Protein AF-A0A957CCH9-F1 (afdb_monomer_lite)

Radius of gyration: 20.56 Å; chains: 1; bounding box: 72×35×49 Å

Secondary structure (DSSP, 8-state):
-----------S-------TT------TT--TT-EE-PPPP-TT----HHHHHHHHHHHHS--S-S--------STTSSHHHHHHHHHHHTGGG-SEE-PPP-SSHHHHHHHHHHHHHHHT-S-TT--HHHHHHHHHHHHHTT---

Sequence (146 aa):
MSDEINVGNISHSQNIAIGRNAQVIVYPDYRPDAVYNLPPPNPHFVGRVDQLEMIAANFASAANPLVVTQAIAGLGGVGKTQLALAYAHTQRDQYDMLWLLRANDVPTLDNEFRLLGEALGLPVRGQDAETTRTLVLSELSSGKKR

Foldseek 3Di:
DDDDPPPDDDPDDPDDDDDDDDDPPDDVLDDPQAAEDADDQDPPDDDPPVVLVVVVCQVVVPPDDLDGDDDDDDDPPPCSVNSVSVSCVVCVSVDSYDYDQDPPDDVSNLVSLLVQCVSVVHPCPPPDSVVSNVRNVVVSSVPDDD

Structure (mmCIF, N/CA/C/O backbone):
data_AF-A0A957CCH9-F1
#
_entry.id   AF-A0A957CCH9-F1
#
loop_
_atom_site.group_PDB
_atom_site.id
_atom_site.type_symbol
_atom_site.label_atom_id
_atom_site.label_alt_id
_atom_site.label_comp_id
_atom_site.label_asym_id
_atom_site.label_entity_id
_atom_site.label_seq_id
_atom_site.pdbx_PDB_ins_code
_atom_site.Cartn_x
_atom_site.Cartn_y
_atom_site.Cartn_z
_atom_site.occupancy
_atom_site.B_iso_or_equiv
_atom_site.auth_seq_id
_atom_site.auth_comp_id
_atom_site.auth_asym_id
_atom_site.auth_atom_id
_atom_site.pdbx_PDB_model_num
ATOM 1 N N . MET A 1 1 ? -51.147 6.797 -30.448 1.00 38.06 1 MET A N 1
ATOM 2 C CA . MET A 1 1 ? -51.559 5.680 -29.581 1.00 38.06 1 MET A CA 1
ATOM 3 C C . MET A 1 1 ? -50.512 5.585 -28.504 1.00 38.06 1 MET A C 1
ATOM 5 O O . MET A 1 1 ? -49.353 5.350 -28.819 1.00 38.06 1 MET A O 1
ATOM 9 N N . SER A 1 2 ? -50.907 5.980 -27.303 1.00 42.19 2 SER A N 1
ATOM 10 C CA . SER A 1 2 ? -50.106 5.906 -26.091 1.00 42.19 2 SER A CA 1
ATOM 11 C C . SER A 1 2 ? -49.749 4.452 -25.815 1.00 42.19 2 SER A C 1
ATOM 13 O O . SER A 1 2 ? -50.617 3.610 -26.000 1.00 42.19 2 SER A O 1
ATOM 15 N N . ASP A 1 3 ? -48.528 4.193 -25.359 1.00 28.84 3 ASP A N 1
ATOM 16 C CA . ASP A 1 3 ? -48.298 3.184 -24.332 1.00 28.84 3 ASP A CA 1
ATOM 17 C C . ASP A 1 3 ? -47.086 3.595 -23.492 1.00 28.84 3 ASP A C 1
ATOM 19 O O . ASP A 1 3 ? -46.056 4.067 -23.974 1.00 28.84 3 ASP A O 1
ATOM 23 N N . GLU A 1 4 ? -47.325 3.524 -22.198 1.00 34.09 4 GLU A N 1
ATOM 24 C CA . GLU A 1 4 ? -46.592 4.090 -21.081 1.00 34.09 4 GLU A CA 1
ATOM 25 C C . GLU A 1 4 ? -45.406 3.170 -20.743 1.00 34.09 4 GLU A C 1
ATOM 27 O O . GLU A 1 4 ? -45.597 1.988 -20.455 1.00 34.09 4 GLU A O 1
ATOM 32 N N . ILE A 1 5 ? -44.163 3.670 -20.788 1.00 36.97 5 ILE A N 1
ATOM 33 C CA . ILE A 1 5 ? -43.018 2.898 -20.283 1.00 36.97 5 ILE A CA 1
ATOM 34 C C . ILE A 1 5 ? -43.034 2.990 -18.760 1.00 36.97 5 ILE A C 1
ATOM 36 O O . ILE A 1 5 ? -42.663 4.003 -18.169 1.00 36.97 5 ILE A O 1
ATOM 40 N N . ASN A 1 6 ? -43.471 1.899 -18.138 1.00 30.22 6 ASN A N 1
ATOM 41 C CA . ASN A 1 6 ? -43.403 1.677 -16.705 1.00 30.22 6 ASN A CA 1
ATOM 42 C C . ASN A 1 6 ? -41.931 1.633 -16.260 1.00 30.22 6 ASN A C 1
ATOM 44 O O . ASN A 1 6 ? -41.190 0.708 -16.606 1.00 30.22 6 ASN A O 1
ATOM 48 N N . VAL A 1 7 ? -41.501 2.642 -15.501 1.00 35.56 7 VAL A N 1
ATOM 49 C CA . VAL A 1 7 ? -40.169 2.694 -14.891 1.00 35.56 7 VAL A CA 1
ATOM 50 C C . VAL A 1 7 ? -40.186 1.806 -13.647 1.00 35.56 7 VAL A C 1
ATOM 52 O O . VAL A 1 7 ? -40.317 2.264 -12.514 1.00 35.56 7 VAL A O 1
ATOM 55 N N . GLY A 1 8 ? -40.099 0.497 -13.879 1.00 26.48 8 GLY A N 1
ATOM 56 C CA . GLY A 1 8 ? -39.859 -0.487 -12.836 1.00 26.48 8 GLY A CA 1
ATOM 57 C C . GLY A 1 8 ? -38.468 -0.281 -12.247 1.00 26.48 8 GLY A C 1
ATOM 58 O O . GLY A 1 8 ? -37.472 -0.278 -12.960 1.00 26.48 8 GLY A O 1
ATOM 59 N N . ASN A 1 9 ? -38.427 -0.080 -10.938 1.00 34.56 9 ASN A N 1
ATOM 60 C CA . ASN A 1 9 ? -37.252 0.112 -10.100 1.00 34.56 9 ASN A CA 1
ATOM 61 C C . ASN A 1 9 ? -36.163 -0.956 -10.371 1.00 34.56 9 ASN A C 1
ATOM 63 O O . ASN A 1 9 ? -36.327 -2.111 -9.978 1.00 34.56 9 ASN A O 1
ATOM 67 N N . ILE A 1 10 ? -35.050 -0.593 -11.022 1.00 35.41 10 ILE A N 1
ATOM 68 C CA . ILE A 1 10 ? -33.909 -1.502 -11.238 1.00 35.41 10 ILE A CA 1
ATOM 69 C C . ILE A 1 10 ? -32.800 -1.151 -10.241 1.00 35.41 10 ILE A C 1
ATOM 71 O O . ILE A 1 10 ? -31.893 -0.375 -10.527 1.00 35.41 10 ILE A O 1
ATOM 75 N N . SER A 1 11 ? -32.878 -1.747 -9.050 1.00 38.25 11 SER A N 1
ATOM 76 C CA . SER A 1 11 ? -31.717 -1.939 -8.174 1.00 38.25 11 SER A CA 1
ATOM 77 C C . SER A 1 11 ? -30.964 -3.191 -8.611 1.00 38.25 11 SER A C 1
ATOM 79 O O . SER A 1 11 ? -31.257 -4.280 -8.130 1.00 38.25 11 SER A O 1
ATOM 81 N N . HIS A 1 12 ? -30.015 -3.042 -9.531 1.00 32.16 12 HIS A N 1
ATOM 82 C CA . HIS A 1 12 ? -28.777 -3.828 -9.601 1.00 32.16 12 HIS A CA 1
ATOM 83 C C . HIS A 1 12 ? -27.963 -3.319 -10.790 1.00 32.16 12 HIS A C 1
ATOM 85 O O . HIS A 1 12 ? -28.371 -3.446 -11.943 1.00 32.16 12 HIS A O 1
ATOM 91 N N . SER A 1 13 ? -26.824 -2.708 -10.491 1.00 33.72 13 SER A N 1
ATOM 92 C CA . SER A 1 13 ? -25.905 -2.101 -11.447 1.00 33.72 13 SER A CA 1
ATOM 93 C C . SER A 1 13 ? -25.319 -3.152 -12.399 1.00 33.72 13 SER A C 1
ATOM 95 O O . SER A 1 13 ? -24.303 -3.771 -12.105 1.00 33.72 13 SER A O 1
ATOM 97 N N . GLN A 1 14 ? -25.943 -3.351 -13.558 1.00 35.91 14 GLN A N 1
ATOM 98 C CA . GLN A 1 14 ? -25.317 -3.982 -14.721 1.00 35.91 14 GLN A CA 1
ATOM 99 C C . GLN A 1 14 ? -24.819 -2.848 -15.626 1.00 35.91 14 GLN A C 1
ATOM 101 O O . GLN A 1 14 ? -25.589 -2.258 -16.383 1.00 35.91 14 GLN A O 1
ATOM 106 N N . ASN A 1 15 ? -23.537 -2.491 -15.509 1.00 34.00 15 ASN A N 1
ATOM 107 C CA . ASN A 1 15 ? -22.916 -1.477 -16.362 1.00 34.00 15 ASN A CA 1
ATOM 108 C C . ASN A 1 15 ? -22.664 -2.063 -17.759 1.00 34.00 15 ASN A C 1
ATOM 110 O O . ASN A 1 15 ? -21.596 -2.600 -18.044 1.00 34.00 15 ASN A O 1
ATOM 114 N N . ILE A 1 16 ? -23.663 -1.951 -18.633 1.00 30.27 16 ILE A N 1
ATOM 115 C CA . ILE A 1 16 ? -23.543 -2.220 -20.067 1.00 30.27 16 ILE A CA 1
ATOM 116 C C . ILE A 1 16 ? -23.224 -0.891 -20.763 1.00 30.27 16 ILE A C 1
ATOM 118 O O . ILE A 1 16 ? -24.071 -0.004 -20.831 1.00 30.27 16 ILE A O 1
ATOM 122 N N . ALA A 1 17 ? -22.021 -0.751 -21.321 1.00 28.59 17 ALA A N 1
ATOM 123 C CA . ALA A 1 17 ? -21.707 0.322 -22.263 1.00 28.59 17 ALA A CA 1
ATOM 124 C C . ALA A 1 17 ? -21.775 -0.234 -23.695 1.00 28.59 17 ALA A C 1
ATOM 126 O O . ALA A 1 17 ? -20.912 -1.003 -24.113 1.00 28.59 17 ALA A O 1
ATOM 127 N N . ILE A 1 18 ? -22.815 0.138 -24.452 1.00 29.78 18 ILE A N 1
ATOM 128 C CA . ILE A 1 18 ? -22.977 -0.255 -25.861 1.00 29.78 18 ILE A CA 1
ATOM 129 C C . ILE A 1 18 ? -22.321 0.799 -26.759 1.00 29.78 18 ILE A C 1
ATOM 131 O O . ILE A 1 18 ? -22.911 1.834 -27.064 1.00 29.78 18 ILE A O 1
ATOM 135 N N . GLY A 1 19 ? -21.102 0.514 -27.213 1.00 28.89 19 GLY A N 1
ATOM 136 C CA . GLY A 1 19 ? -20.485 1.159 -28.373 1.00 28.89 19 GLY A CA 1
ATOM 137 C C . GLY A 1 19 ? -20.576 0.235 -29.587 1.00 28.89 19 GLY A C 1
ATOM 138 O O . GLY A 1 19 ? -20.286 -0.957 -29.481 1.00 28.89 19 GLY A O 1
ATOM 139 N N . ARG A 1 20 ? -20.989 0.762 -30.747 1.00 34.16 20 ARG A N 1
ATOM 140 C CA . ARG A 1 20 ? -21.040 0.013 -32.016 1.00 34.16 20 ARG A CA 1
ATOM 141 C C . ARG A 1 20 ? -19.619 -0.495 -32.334 1.00 34.16 20 ARG A C 1
ATOM 143 O O . ARG A 1 20 ? -18.781 0.312 -32.711 1.00 34.16 20 ARG A O 1
ATOM 150 N N . ASN A 1 21 ? -19.365 -1.797 -32.163 1.00 34.88 21 ASN A N 1
ATOM 151 C CA . ASN A 1 21 ? -18.087 -2.521 -32.358 1.00 34.88 21 ASN A CA 1
ATOM 152 C C . ASN A 1 21 ? -17.140 -2.688 -31.144 1.00 34.88 21 ASN A C 1
ATOM 154 O O . ASN A 1 21 ? -15.941 -2.878 -31.344 1.00 34.88 21 ASN A O 1
ATOM 158 N N . ALA A 1 22 ? -17.631 -2.702 -29.902 1.00 30.14 22 ALA A N 1
ATOM 159 C CA . ALA A 1 22 ? -16.843 -3.220 -28.775 1.00 30.14 22 ALA A CA 1
ATOM 160 C C . ALA A 1 22 ? -17.085 -4.733 -28.599 1.00 30.14 22 ALA A C 1
ATOM 162 O O . ALA A 1 22 ? -18.201 -5.158 -28.308 1.00 30.14 22 ALA A O 1
ATOM 163 N N . GLN A 1 23 ? -16.046 -5.551 -28.788 1.00 27.92 23 GLN A N 1
ATOM 164 C CA . GLN A 1 23 ? -16.060 -6.952 -28.359 1.00 27.92 23 GLN A CA 1
ATOM 165 C C . GLN A 1 23 ? -16.147 -6.980 -26.829 1.00 27.92 23 GLN A C 1
ATOM 167 O O . GLN A 1 23 ? -15.317 -6.375 -26.150 1.00 27.92 23 GLN A O 1
ATOM 172 N N . VAL A 1 24 ? -17.156 -7.662 -26.290 1.00 33.53 24 VAL A N 1
ATOM 173 C CA . VAL A 1 24 ? -17.289 -7.888 -24.848 1.00 33.53 24 VAL A CA 1
ATOM 174 C C . VAL A 1 24 ? -16.262 -8.947 -24.457 1.00 33.53 24 VAL A C 1
ATOM 176 O O . VAL A 1 24 ? -16.517 -10.143 -24.574 1.00 33.53 24 VAL A O 1
ATOM 179 N N . ILE A 1 25 ? -15.079 -8.515 -24.024 1.00 33.66 25 ILE A N 1
ATOM 180 C CA . ILE A 1 25 ? -14.132 -9.403 -23.348 1.00 33.66 25 ILE A CA 1
ATOM 181 C C . ILE A 1 25 ? -14.490 -9.363 -21.865 1.00 33.66 25 ILE A C 1
ATOM 183 O O . ILE A 1 25 ? -14.148 -8.423 -21.150 1.00 33.66 25 ILE A O 1
ATOM 187 N N . VAL A 1 26 ? -15.240 -10.371 -21.421 1.00 38.84 26 VAL A N 1
ATOM 188 C CA . VAL A 1 26 ? -15.468 -10.618 -19.996 1.00 38.84 26 VAL A CA 1
ATOM 189 C C . VAL A 1 26 ? -14.189 -11.239 -19.443 1.00 38.84 26 VAL A C 1
ATOM 191 O O . VAL A 1 26 ? -13.886 -12.393 -19.742 1.00 38.84 26 VAL A O 1
ATOM 194 N N . TYR A 1 27 ? -13.423 -10.474 -18.668 1.00 36.84 27 TYR A N 1
ATOM 195 C CA . TYR A 1 27 ? -12.330 -11.029 -17.874 1.00 36.84 27 TYR A CA 1
ATOM 196 C C . TYR A 1 27 ? -12.948 -11.722 -16.651 1.00 36.84 27 TYR A C 1
ATOM 198 O O . TYR A 1 27 ? -13.643 -11.050 -15.885 1.00 36.84 27 TYR A O 1
ATOM 206 N N . PRO A 1 28 ? -12.748 -13.039 -16.465 1.00 42.94 28 PRO A N 1
ATOM 207 C CA . PRO A 1 28 ? -13.424 -13.817 -15.423 1.00 42.94 28 PRO A CA 1
ATOM 208 C C . PRO A 1 28 ? -13.087 -13.390 -13.982 1.00 42.94 28 PRO A C 1
ATOM 210 O O . PRO A 1 28 ? -13.791 -13.806 -13.068 1.00 42.94 28 PRO A O 1
ATOM 213 N N . ASP A 1 29 ? -12.103 -12.504 -13.791 1.00 49.47 29 ASP A N 1
ATOM 214 C CA . ASP A 1 29 ? -11.620 -12.069 -12.474 1.00 49.47 29 ASP A CA 1
ATOM 215 C C . ASP A 1 29 ? -11.761 -10.554 -12.213 1.00 49.47 29 ASP A C 1
ATOM 217 O O . ASP A 1 29 ? -11.216 -10.035 -11.240 1.00 49.47 29 ASP A O 1
ATOM 221 N N . TYR A 1 30 ? -12.502 -9.812 -13.048 1.00 42.84 30 TYR A N 1
ATOM 222 C CA . TYR A 1 30 ? -12.748 -8.386 -12.798 1.00 42.84 30 TYR A CA 1
ATOM 223 C C . TYR A 1 30 ? -13.573 -8.199 -11.513 1.00 42.84 30 TYR A C 1
ATOM 225 O O . TYR A 1 30 ? -14.779 -8.449 -11.503 1.00 42.84 30 TYR A O 1
ATOM 233 N N . ARG A 1 31 ? -12.927 -7.740 -10.430 1.00 53.84 31 ARG A N 1
ATOM 234 C CA . ARG A 1 31 ? -13.589 -7.361 -9.170 1.00 53.84 31 ARG A CA 1
ATOM 235 C C . ARG A 1 31 ? -13.944 -5.868 -9.189 1.00 53.84 31 ARG A C 1
ATOM 237 O O . ARG A 1 31 ? -13.062 -5.041 -8.950 1.00 53.84 31 ARG A O 1
ATOM 244 N N . PRO A 1 32 ? -15.210 -5.491 -9.460 1.00 48.44 32 PRO A N 1
ATOM 245 C CA . PRO A 1 32 ? -15.623 -4.086 -9.531 1.00 48.44 32 PRO A CA 1
ATOM 246 C C . PRO A 1 32 ? -15.477 -3.344 -8.193 1.00 48.44 32 PRO A C 1
ATOM 248 O O . PRO A 1 32 ? -15.406 -2.117 -8.193 1.00 48.44 32 PRO A O 1
ATOM 251 N N . ASP A 1 33 ? -15.371 -4.079 -7.082 1.00 54.78 33 ASP A N 1
ATOM 252 C CA . ASP A 1 33 ? -15.247 -3.536 -5.726 1.00 54.78 33 ASP A CA 1
ATOM 253 C C . ASP A 1 33 ? -13.792 -3.383 -5.251 1.00 54.78 33 ASP A C 1
ATOM 255 O O . ASP A 1 33 ? -13.561 -2.918 -4.135 1.00 54.78 33 ASP A O 1
ATOM 259 N N . ALA A 1 34 ? -12.800 -3.766 -6.067 1.00 63.88 34 ALA A N 1
ATOM 260 C CA . ALA A 1 34 ? -11.396 -3.641 -5.687 1.00 63.88 34 ALA A CA 1
ATOM 261 C C . ALA A 1 34 ? -11.037 -2.161 -5.480 1.00 63.88 34 ALA A C 1
ATOM 263 O O . ALA A 1 34 ? -11.088 -1.353 -6.414 1.00 63.88 34 ALA A O 1
ATOM 264 N N . VAL A 1 35 ? -10.656 -1.801 -4.252 1.00 71.88 35 VAL A N 1
ATOM 265 C CA . VAL A 1 35 ? -10.313 -0.422 -3.878 1.00 71.88 35 VAL A CA 1
ATOM 266 C C . VAL A 1 35 ? -8.815 -0.202 -4.065 1.00 71.88 35 VAL A C 1
ATOM 268 O O . VAL A 1 35 ? -7.992 -0.903 -3.474 1.00 71.88 35 VAL A O 1
ATOM 271 N N . TYR A 1 36 ? -8.442 0.791 -4.872 1.00 82.44 36 TYR A N 1
ATOM 272 C CA . TYR A 1 36 ? -7.042 1.155 -5.072 1.00 82.44 36 TYR A CA 1
ATOM 273 C C . TYR A 1 36 ? -6.847 2.646 -5.341 1.00 82.44 36 TYR A C 1
ATOM 275 O O . TYR A 1 36 ? -7.693 3.303 -5.942 1.00 82.44 36 TYR A O 1
ATOM 283 N N . ASN A 1 37 ? -5.697 3.177 -4.917 1.00 87.62 37 ASN A N 1
ATOM 284 C CA . ASN A 1 37 ? -5.271 4.565 -5.152 1.00 87.62 37 ASN A CA 1
ATOM 285 C C . ASN A 1 37 ? -3.955 4.642 -5.956 1.00 87.62 37 ASN A C 1
ATOM 287 O O . ASN A 1 37 ? -3.201 5.613 -5.848 1.00 87.62 37 ASN A O 1
ATOM 291 N N . LEU A 1 38 ? -3.651 3.602 -6.740 1.00 86.00 38 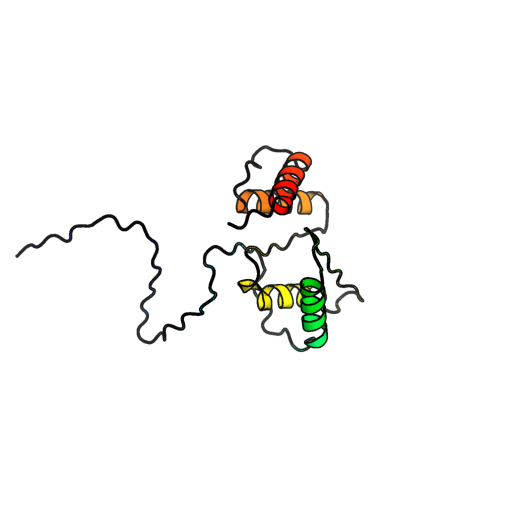LEU A N 1
ATOM 292 C CA . LEU A 1 38 ? -2.417 3.539 -7.519 1.00 86.00 38 LEU A CA 1
ATOM 293 C C . LEU A 1 38 ? -2.383 4.657 -8.578 1.00 86.00 38 LEU A C 1
ATOM 295 O O . LEU A 1 38 ? -3.378 4.860 -9.281 1.00 86.00 38 LEU A O 1
ATOM 299 N N . PRO A 1 39 ? -1.245 5.353 -8.759 1.00 85.75 39 PRO A N 1
ATOM 300 C CA . PRO A 1 39 ? -1.069 6.235 -9.906 1.00 85.75 39 PRO A CA 1
ATOM 301 C C . PRO A 1 39 ? -1.163 5.430 -11.215 1.00 85.75 39 PRO A C 1
ATOM 303 O O . PRO A 1 39 ? -0.920 4.215 -11.201 1.00 85.75 39 PRO A O 1
ATOM 306 N N . PRO A 1 40 ? -1.464 6.083 -12.354 1.00 85.69 40 PRO A N 1
ATOM 307 C CA . PRO A 1 40 ? -1.513 5.415 -13.649 1.00 85.69 40 PRO A CA 1
ATOM 308 C C . PRO A 1 40 ? -0.252 4.582 -13.915 1.00 85.69 40 PRO A C 1
ATOM 310 O O . PRO A 1 40 ? 0.850 5.010 -13.545 1.00 85.69 40 PRO A O 1
ATOM 313 N N . PRO A 1 41 ? -0.389 3.401 -14.542 1.00 85.75 41 PRO A N 1
ATOM 314 C CA . PRO A 1 41 ? 0.761 2.574 -14.864 1.00 85.75 41 PRO A CA 1
ATOM 315 C C . PRO A 1 41 ? 1.703 3.335 -15.797 1.00 85.75 41 PRO A C 1
ATOM 317 O O . PRO A 1 41 ? 1.270 4.068 -16.686 1.00 85.75 41 PRO A O 1
ATOM 320 N N . ASN A 1 42 ? 3.005 3.154 -15.599 1.00 85.31 42 ASN A N 1
ATOM 321 C CA . ASN A 1 42 ? 4.012 3.732 -16.476 1.00 85.31 42 ASN A CA 1
ATOM 322 C C . ASN A 1 42 ? 4.089 2.910 -17.779 1.00 85.31 42 ASN A C 1
ATOM 324 O O . ASN A 1 42 ? 4.562 1.772 -17.730 1.00 85.31 42 ASN A O 1
ATOM 328 N N . PRO A 1 43 ? 3.696 3.461 -18.945 1.00 87.31 43 PRO A N 1
ATOM 329 C CA . PRO A 1 43 ? 3.689 2.717 -20.207 1.00 87.31 43 PRO A CA 1
ATOM 330 C C . PRO A 1 43 ? 5.097 2.368 -20.715 1.00 87.31 43 PRO A C 1
ATOM 332 O O . PRO A 1 43 ? 5.238 1.568 -21.634 1.00 87.31 43 PRO A O 1
ATOM 335 N N . HIS A 1 44 ? 6.143 2.961 -20.133 1.00 88.56 44 HIS A N 1
ATOM 336 C CA . HIS A 1 44 ? 7.542 2.721 -20.490 1.00 88.56 44 HIS A CA 1
ATOM 337 C C . HIS A 1 44 ? 8.261 1.783 -19.513 1.00 88.56 44 HIS A C 1
ATOM 339 O O . HIS A 1 44 ? 9.483 1.641 -19.585 1.00 88.56 44 HIS A O 1
ATOM 345 N N . PHE A 1 45 ? 7.541 1.158 -18.577 1.00 86.56 45 PHE A N 1
ATOM 346 C CA . PHE A 1 45 ? 8.134 0.161 -17.693 1.00 86.56 45 PHE A CA 1
ATOM 347 C C . PHE A 1 45 ? 8.486 -1.105 -18.488 1.00 86.56 45 PHE A C 1
ATOM 349 O O . PHE A 1 45 ? 7.612 -1.740 -19.071 1.00 86.56 45 PHE A O 1
ATOM 356 N N . VAL A 1 46 ? 9.768 -1.472 -18.517 1.00 87.56 46 VAL A N 1
ATOM 357 C CA . VAL A 1 46 ? 10.278 -2.631 -19.265 1.00 87.56 46 VAL A CA 1
ATOM 358 C C . VAL A 1 46 ? 11.346 -3.382 -18.471 1.00 87.56 46 VAL A C 1
ATOM 360 O O . VAL A 1 46 ? 12.040 -2.806 -17.629 1.00 87.56 46 VAL A O 1
ATOM 363 N N . GLY A 1 47 ? 11.512 -4.670 -18.780 1.00 88.19 47 GLY A N 1
ATOM 364 C CA . GLY A 1 47 ? 12.453 -5.551 -18.090 1.00 88.19 47 GLY A CA 1
ATOM 365 C C . GLY A 1 47 ? 12.050 -5.821 -16.638 1.00 88.19 47 GLY A C 1
ATOM 366 O O . GLY A 1 47 ? 10.902 -5.633 -16.251 1.00 88.19 47 GLY A O 1
ATOM 367 N N . ARG A 1 48 ? 13.015 -6.265 -15.828 1.00 88.62 48 ARG A N 1
ATOM 368 C CA . ARG A 1 48 ? 12.842 -6.584 -14.398 1.00 88.62 48 ARG A CA 1
ATOM 369 C C . ARG A 1 48 ? 11.903 -7.757 -14.076 1.00 88.62 48 ARG A C 1
ATOM 371 O O . ARG A 1 48 ? 11.373 -7.824 -12.968 1.00 88.62 48 ARG A O 1
ATOM 378 N N . VAL A 1 49 ? 11.713 -8.669 -15.029 1.00 90.19 49 VAL A N 1
ATOM 379 C CA . VAL A 1 49 ? 10.850 -9.851 -14.873 1.00 90.19 49 VAL A CA 1
ATOM 380 C C . VAL A 1 49 ? 11.278 -10.669 -13.653 1.00 90.19 49 VAL A C 1
ATOM 382 O O . VAL A 1 49 ? 10.467 -10.858 -12.755 1.00 90.19 49 VAL A O 1
ATOM 385 N N . ASP A 1 50 ? 12.567 -10.992 -13.534 1.00 91.38 50 ASP A N 1
ATOM 386 C CA . ASP A 1 50 ? 13.110 -11.744 -12.394 1.00 91.38 50 ASP A CA 1
ATOM 387 C C . ASP A 1 50 ? 12.806 -11.073 -11.043 1.00 91.38 50 ASP A C 1
ATOM 389 O O . ASP A 1 50 ? 12.478 -11.738 -10.062 1.00 91.38 50 ASP A O 1
ATOM 393 N N . GLN A 1 51 ? 12.889 -9.737 -10.964 1.00 90.50 51 GLN A N 1
ATOM 394 C CA . GLN A 1 51 ? 12.554 -9.017 -9.733 1.00 90.50 51 GLN A CA 1
ATOM 395 C C . GLN A 1 51 ? 11.053 -9.059 -9.429 1.00 90.50 51 GLN A C 1
ATOM 397 O O . GLN A 1 51 ? 10.685 -9.160 -8.261 1.00 90.50 51 GLN A O 1
ATOM 402 N N . LEU A 1 52 ? 10.191 -8.959 -10.444 1.00 90.12 52 LEU A N 1
ATOM 403 C CA . LEU A 1 52 ? 8.741 -9.075 -10.270 1.00 90.12 52 LEU A CA 1
ATOM 404 C C . LEU A 1 52 ? 8.351 -10.484 -9.813 1.00 90.12 52 LEU A C 1
ATOM 406 O O . LEU A 1 52 ? 7.558 -10.620 -8.883 1.00 90.12 52 LEU A O 1
ATOM 410 N N . GLU A 1 53 ? 8.943 -11.513 -10.417 1.00 90.19 53 GLU A N 1
ATOM 411 C CA . GLU A 1 53 ? 8.751 -12.911 -10.030 1.00 90.19 53 GLU A CA 1
ATOM 412 C C . GLU A 1 53 ? 9.243 -13.170 -8.606 1.00 90.19 53 GLU A C 1
ATOM 414 O O . GLU A 1 53 ? 8.545 -13.810 -7.825 1.00 90.19 53 GLU A O 1
ATOM 419 N N . MET A 1 54 ? 10.390 -12.603 -8.221 1.00 88.75 54 MET A N 1
ATOM 420 C CA . MET A 1 54 ? 10.894 -12.690 -6.850 1.00 88.75 54 MET A CA 1
ATOM 421 C C . MET A 1 54 ? 9.934 -12.036 -5.846 1.00 88.75 54 MET A C 1
ATOM 423 O O . MET A 1 54 ? 9.684 -12.601 -4.785 1.00 88.75 54 MET A O 1
ATOM 427 N N . ILE A 1 55 ? 9.367 -10.867 -6.170 1.00 88.44 55 ILE A N 1
ATOM 428 C CA . ILE A 1 55 ? 8.362 -10.216 -5.315 1.00 88.44 55 ILE A CA 1
ATOM 429 C C . ILE A 1 55 ? 7.116 -11.107 -5.189 1.00 88.44 55 ILE A C 1
ATOM 431 O O . ILE A 1 55 ? 6.650 -11.334 -4.073 1.00 88.44 55 ILE A O 1
ATOM 435 N N . ALA A 1 56 ? 6.614 -11.655 -6.302 1.00 86.81 56 ALA A N 1
ATOM 436 C CA . ALA A 1 56 ? 5.459 -12.555 -6.304 1.00 86.81 56 ALA A CA 1
ATOM 437 C C . ALA A 1 56 ? 5.713 -13.807 -5.452 1.00 86.81 56 ALA A C 1
ATOM 439 O O . ALA A 1 56 ? 4.897 -14.166 -4.603 1.00 86.81 56 ALA A O 1
ATOM 440 N N . ALA A 1 57 ? 6.873 -14.439 -5.637 1.00 87.00 57 ALA A N 1
ATOM 441 C CA . ALA A 1 57 ? 7.279 -15.623 -4.896 1.00 87.00 57 ALA A CA 1
ATOM 442 C C . ALA A 1 57 ? 7.393 -15.340 -3.394 1.00 87.00 57 ALA A C 1
ATOM 444 O O . ALA A 1 57 ? 6.937 -16.150 -2.594 1.00 87.00 57 ALA A O 1
ATOM 445 N N . ASN A 1 58 ? 7.929 -14.185 -2.994 1.00 84.44 58 ASN A N 1
ATOM 446 C CA . ASN A 1 58 ? 8.043 -13.819 -1.582 1.00 84.44 58 ASN A CA 1
ATOM 447 C C . ASN A 1 58 ? 6.674 -13.597 -0.925 1.00 84.44 58 ASN A C 1
ATOM 449 O O . ASN A 1 58 ? 6.469 -14.028 0.210 1.00 84.44 58 ASN A O 1
ATOM 453 N N . PHE A 1 59 ? 5.723 -12.978 -1.634 1.00 83.75 59 PHE A N 1
ATOM 454 C CA . PHE A 1 59 ? 4.351 -12.849 -1.140 1.00 83.75 59 PHE A CA 1
ATOM 455 C C . PHE A 1 59 ? 3.616 -14.197 -1.082 1.00 83.75 59 PHE A C 1
ATOM 457 O O . PHE A 1 59 ? 2.860 -14.424 -0.141 1.00 83.75 59 PHE A O 1
ATOM 464 N N . ALA A 1 60 ? 3.865 -15.108 -2.029 1.00 81.25 60 ALA A N 1
ATOM 465 C CA . ALA A 1 60 ? 3.247 -16.437 -2.061 1.00 81.25 60 ALA A CA 1
ATOM 466 C C . ALA A 1 60 ? 3.877 -17.442 -1.074 1.00 81.25 60 ALA A C 1
ATOM 468 O O . ALA A 1 60 ? 3.188 -18.311 -0.546 1.00 81.25 60 ALA A O 1
ATOM 469 N N . SER A 1 61 ? 5.184 -17.333 -0.812 1.00 71.62 61 SER A N 1
ATOM 470 C CA . SER A 1 61 ? 5.954 -18.246 0.049 1.00 71.62 61 SER A CA 1
ATOM 471 C C . SER A 1 61 ? 5.728 -18.006 1.543 1.00 71.62 61 SER A C 1
ATOM 473 O O . SER A 1 61 ? 6.257 -18.752 2.374 1.00 71.62 61 SER A O 1
ATOM 475 N N . ALA A 1 62 ? 4.980 -16.970 1.911 1.00 61.62 62 ALA A N 1
ATOM 476 C CA . ALA A 1 62 ? 4.661 -16.697 3.295 1.00 61.62 62 ALA A CA 1
ATOM 477 C C . ALA A 1 62 ? 3.676 -17.746 3.829 1.00 61.62 62 ALA A C 1
ATOM 479 O O . ALA A 1 62 ? 2.459 -17.594 3.765 1.00 61.62 62 ALA A O 1
ATOM 480 N N . ALA A 1 63 ? 4.220 -18.837 4.365 1.00 48.88 63 ALA A N 1
ATOM 481 C CA . ALA A 1 63 ? 3.464 -19.848 5.082 1.00 48.88 63 ALA A CA 1
ATOM 482 C C . ALA A 1 63 ? 2.839 -19.220 6.342 1.00 48.88 63 ALA A C 1
ATOM 484 O O . ALA A 1 63 ? 3.476 -19.138 7.387 1.00 48.88 63 ALA A O 1
ATOM 485 N N . ASN A 1 64 ? 1.589 -18.768 6.235 1.00 55.22 64 ASN A N 1
ATOM 486 C CA . ASN A 1 64 ? 0.742 -18.360 7.361 1.00 55.22 64 ASN A CA 1
ATOM 487 C C . ASN A 1 64 ? 1.253 -17.214 8.270 1.00 55.22 64 ASN A C 1
ATOM 489 O O . ASN A 1 64 ? 1.297 -17.370 9.492 1.00 55.22 64 ASN A O 1
ATOM 493 N N . PRO A 1 65 ? 1.520 -16.010 7.747 1.00 53.88 65 PRO A N 1
ATOM 494 C CA . PRO A 1 65 ? 1.396 -14.816 8.574 1.00 53.88 65 PRO A CA 1
ATOM 495 C C . PRO A 1 65 ? 0.210 -13.954 8.128 1.00 53.88 65 PRO A C 1
ATOM 497 O O . PRO A 1 65 ? -0.038 -13.758 6.942 1.00 53.88 65 PRO A O 1
ATOM 500 N N . LEU A 1 66 ? -0.490 -13.378 9.110 1.00 61.41 66 LEU A N 1
ATOM 501 C CA . LEU A 1 66 ? -1.514 -12.344 8.903 1.00 61.41 66 LEU A CA 1
ATOM 502 C C . LEU A 1 66 ? -0.957 -11.107 8.160 1.00 61.41 66 LEU A C 1
ATOM 504 O O . LEU A 1 66 ? -1.731 -10.320 7.627 1.00 61.41 66 LEU A O 1
ATOM 508 N N . VAL A 1 67 ? 0.374 -10.930 8.126 1.00 64.50 67 VAL A N 1
ATOM 509 C CA . VAL A 1 67 ? 1.079 -9.814 7.473 1.00 64.50 67 VAL A CA 1
ATOM 510 C C . VAL A 1 67 ? 2.392 -10.300 6.844 1.00 64.50 67 VAL A C 1
ATOM 512 O O . VAL A 1 67 ? 3.207 -10.928 7.518 1.00 64.50 67 VAL A O 1
ATOM 515 N N . VAL A 1 68 ? 2.633 -9.956 5.574 1.00 75.06 68 VAL A N 1
ATOM 516 C CA . VAL A 1 68 ? 3.895 -10.205 4.850 1.00 75.06 68 VAL A CA 1
ATOM 517 C C . VAL A 1 68 ? 4.502 -8.876 4.429 1.00 75.06 68 VAL A C 1
ATOM 519 O O . VAL A 1 68 ? 3.825 -8.058 3.809 1.00 75.06 68 VAL A O 1
ATOM 522 N N . THR A 1 69 ? 5.787 -8.671 4.717 1.00 78.69 69 THR A N 1
ATOM 523 C CA . THR A 1 69 ? 6.498 -7.436 4.360 1.00 78.69 69 THR A CA 1
ATOM 524 C C . THR A 1 69 ? 7.552 -7.711 3.296 1.00 78.69 69 THR A C 1
ATOM 526 O O . THR A 1 69 ? 8.443 -8.531 3.502 1.00 78.69 69 THR A O 1
ATOM 529 N N . GLN A 1 70 ? 7.504 -6.960 2.194 1.00 81.38 70 GLN A N 1
ATOM 530 C CA . GLN A 1 70 ? 8.533 -6.962 1.154 1.00 81.38 70 GLN A CA 1
ATOM 531 C C . GLN A 1 70 ? 9.249 -5.609 1.113 1.00 81.38 70 GLN A C 1
ATOM 533 O O . GLN A 1 70 ? 8.646 -4.584 0.800 1.00 81.38 70 GLN A O 1
ATOM 538 N N . ALA A 1 71 ? 10.559 -5.606 1.362 1.00 82.00 71 ALA A N 1
ATOM 539 C CA . ALA A 1 71 ? 11.399 -4.426 1.171 1.00 82.00 71 ALA A CA 1
ATOM 540 C C . ALA A 1 71 ? 12.051 -4.441 -0.222 1.00 82.00 71 ALA A C 1
ATOM 542 O O . ALA A 1 71 ? 12.594 -5.461 -0.645 1.00 82.00 71 ALA A O 1
ATOM 543 N N . ILE A 1 72 ? 12.037 -3.308 -0.930 1.00 82.19 72 ILE A N 1
ATOM 544 C CA . ILE A 1 72 ? 12.785 -3.116 -2.183 1.00 82.19 72 ILE A CA 1
ATOM 545 C C . ILE A 1 72 ? 13.889 -2.093 -1.913 1.00 82.19 72 ILE A C 1
ATOM 547 O O . ILE A 1 72 ? 13.624 -0.899 -1.774 1.00 82.19 72 ILE A O 1
ATOM 551 N N . ALA A 1 73 ? 15.134 -2.560 -1.840 1.00 74.81 73 ALA A N 1
ATOM 552 C CA . ALA A 1 73 ? 16.307 -1.736 -1.554 1.00 74.81 73 ALA A CA 1
ATOM 553 C C . ALA A 1 73 ? 17.233 -1.617 -2.775 1.00 74.81 73 ALA A C 1
ATOM 555 O O . ALA A 1 73 ? 17.200 -2.434 -3.691 1.00 74.81 73 ALA A O 1
ATOM 556 N N . GLY A 1 74 ? 18.047 -0.561 -2.808 1.00 77.44 74 GLY A N 1
ATOM 557 C CA . GLY A 1 74 ? 18.975 -0.280 -3.905 1.00 77.44 74 GLY A CA 1
ATOM 558 C C . GLY A 1 74 ? 19.305 1.205 -4.012 1.00 77.44 74 GLY A C 1
ATOM 559 O O . GLY A 1 74 ? 18.702 2.034 -3.324 1.00 77.44 74 GLY A O 1
ATOM 560 N N . LEU A 1 75 ? 20.230 1.550 -4.905 1.00 76.31 75 LEU A N 1
ATOM 561 C CA . LEU A 1 75 ? 20.696 2.925 -5.110 1.00 76.31 75 LEU A CA 1
ATOM 562 C C . LEU A 1 75 ? 19.546 3.899 -5.439 1.00 76.31 75 LEU A C 1
ATOM 564 O O . LEU A 1 75 ? 18.472 3.507 -5.909 1.00 76.31 75 LEU A O 1
ATOM 568 N N . GLY A 1 76 ? 19.740 5.185 -5.148 1.00 77.75 76 GLY A N 1
ATOM 569 C CA . GLY A 1 76 ? 18.786 6.234 -5.521 1.00 77.75 76 GLY A CA 1
ATOM 570 C C . GLY A 1 76 ? 18.521 6.239 -7.033 1.00 77.75 76 GLY A C 1
ATOM 571 O O . GLY A 1 76 ? 19.407 5.926 -7.819 1.00 77.75 76 GLY A O 1
ATOM 572 N N . GLY A 1 77 ? 17.289 6.536 -7.451 1.00 78.19 77 GLY A N 1
ATOM 573 C CA . GLY A 1 77 ? 16.949 6.691 -8.874 1.00 78.19 77 GLY A CA 1
ATOM 574 C C . GLY A 1 77 ? 16.834 5.408 -9.714 1.00 78.19 77 GLY A C 1
ATOM 575 O O . GLY A 1 77 ? 16.339 5.482 -10.830 1.00 78.19 77 GLY A O 1
ATOM 576 N N . VAL A 1 78 ? 17.173 4.219 -9.199 1.00 81.44 78 VAL A N 1
ATOM 577 C CA . VAL A 1 78 ? 17.141 2.954 -9.982 1.00 81.44 78 VAL A CA 1
ATOM 578 C C . VAL A 1 78 ? 15.737 2.426 -10.333 1.00 81.44 78 VAL A C 1
ATOM 580 O O . VAL A 1 78 ? 15.612 1.342 -10.898 1.00 81.44 78 VAL A O 1
ATOM 583 N N . GLY A 1 79 ? 14.677 3.158 -9.976 1.00 83.25 79 GLY A N 1
ATOM 584 C CA . GLY A 1 79 ? 13.295 2.793 -10.306 1.00 83.25 79 GLY A CA 1
ATOM 585 C C . GLY A 1 79 ? 12.593 1.859 -9.312 1.00 83.25 79 GLY A C 1
ATOM 586 O O . GLY A 1 79 ? 11.625 1.210 -9.682 1.00 83.25 79 GLY A O 1
ATOM 587 N N . LYS A 1 80 ? 13.017 1.792 -8.042 1.00 88.12 80 LYS A N 1
ATOM 588 C CA . LYS A 1 80 ? 12.399 0.916 -7.015 1.00 88.12 80 LYS A CA 1
ATOM 589 C C . LYS A 1 80 ? 10.894 1.146 -6.839 1.00 88.12 80 LYS A C 1
ATOM 591 O O . LYS A 1 80 ? 10.121 0.197 -6.815 1.00 88.12 80 LYS A O 1
ATOM 596 N N . THR A 1 81 ? 10.478 2.410 -6.777 1.00 87.69 81 THR A N 1
ATOM 597 C CA . THR A 1 81 ? 9.057 2.780 -6.708 1.00 87.69 81 THR A CA 1
ATOM 598 C C . THR A 1 81 ? 8.307 2.344 -7.963 1.00 87.69 81 THR A C 1
ATOM 600 O O . THR A 1 81 ? 7.186 1.863 -7.868 1.00 87.69 81 THR A O 1
ATOM 603 N N . GLN A 1 82 ? 8.938 2.456 -9.135 1.00 89.50 82 GLN A N 1
ATOM 604 C CA . GLN A 1 82 ? 8.346 2.006 -10.396 1.00 89.50 82 GLN A CA 1
ATOM 605 C C . GLN A 1 82 ? 8.192 0.481 -10.429 1.00 89.50 82 GLN A C 1
ATOM 607 O O . GLN A 1 82 ? 7.173 -0.003 -10.896 1.00 89.50 82 GLN A O 1
ATOM 612 N N . LEU A 1 83 ? 9.147 -0.268 -9.868 1.00 89.62 83 LEU A N 1
ATOM 613 C CA . LEU A 1 83 ? 9.049 -1.722 -9.724 1.00 89.62 83 LEU A CA 1
ATOM 614 C C . LEU A 1 83 ? 7.893 -2.134 -8.797 1.00 89.62 83 LEU A C 1
ATOM 616 O O . LEU A 1 83 ? 7.129 -3.027 -9.148 1.00 89.62 83 LEU A O 1
ATOM 620 N N . ALA A 1 84 ? 7.729 -1.462 -7.653 1.00 89.56 84 ALA A N 1
ATOM 621 C CA . ALA A 1 84 ? 6.606 -1.711 -6.744 1.00 89.56 84 ALA A CA 1
ATOM 622 C C . ALA A 1 84 ? 5.250 -1.433 -7.416 1.00 89.56 84 ALA A C 1
ATOM 624 O O . ALA A 1 84 ? 4.326 -2.234 -7.307 1.00 89.56 84 ALA A O 1
ATOM 625 N N . LEU A 1 85 ? 5.146 -0.315 -8.142 1.00 90.19 85 LEU A N 1
ATOM 626 C CA . LEU A 1 85 ? 3.939 0.046 -8.885 1.00 90.19 85 LEU A CA 1
ATOM 627 C C . LEU A 1 85 ? 3.650 -0.936 -10.019 1.00 90.19 85 LEU A C 1
ATOM 629 O O . LEU A 1 85 ? 2.498 -1.312 -10.204 1.00 90.19 85 LEU A O 1
ATOM 633 N N . ALA A 1 86 ? 4.675 -1.368 -10.755 1.00 89.75 86 ALA A N 1
ATOM 634 C CA . ALA A 1 86 ? 4.521 -2.369 -11.802 1.00 89.75 86 ALA A CA 1
ATOM 635 C C . ALA A 1 86 ? 3.977 -3.682 -11.228 1.00 89.75 86 ALA A C 1
ATOM 637 O O . ALA A 1 86 ? 3.002 -4.199 -11.759 1.00 89.75 86 ALA A O 1
ATOM 638 N N . TYR A 1 87 ? 4.530 -4.164 -10.110 1.00 90.06 87 TYR A N 1
ATOM 639 C CA . TYR A 1 87 ? 4.005 -5.342 -9.413 1.00 90.06 87 TYR A CA 1
ATOM 640 C C . TYR A 1 87 ? 2.543 -5.161 -8.976 1.00 90.06 87 TYR A C 1
ATOM 642 O O . TYR A 1 87 ? 1.704 -6.022 -9.224 1.00 90.06 87 TYR A O 1
ATOM 650 N N . ALA A 1 88 ? 2.220 -4.026 -8.349 1.00 89.81 88 ALA A N 1
ATOM 651 C CA . ALA A 1 88 ? 0.864 -3.747 -7.884 1.00 89.81 88 ALA A CA 1
ATOM 652 C C . ALA A 1 88 ? -0.146 -3.710 -9.044 1.00 89.81 88 ALA A C 1
ATOM 654 O O . ALA A 1 88 ? -1.247 -4.233 -8.915 1.00 89.81 88 ALA A O 1
ATOM 655 N N . HIS A 1 89 ? 0.233 -3.141 -10.193 1.00 88.75 89 HIS A N 1
ATOM 656 C CA . HIS A 1 89 ? -0.611 -3.140 -11.391 1.00 88.75 89 HIS A CA 1
ATOM 657 C C . HIS A 1 89 ? -0.772 -4.537 -12.000 1.00 88.75 89 HIS A C 1
ATOM 659 O O . HIS A 1 89 ? -1.878 -4.876 -12.406 1.00 88.75 89 HIS A O 1
ATOM 665 N N . THR A 1 90 ? 0.285 -5.357 -12.056 1.00 87.44 90 THR A N 1
ATOM 666 C CA . THR A 1 90 ? 0.208 -6.699 -12.666 1.00 87.44 90 THR A CA 1
ATOM 667 C C . THR A 1 90 ? -0.556 -7.705 -11.816 1.00 87.44 90 THR A C 1
ATOM 669 O O . THR A 1 90 ? -1.188 -8.598 -12.368 1.00 87.44 90 THR A O 1
ATOM 672 N N . GLN A 1 91 ? -0.513 -7.569 -10.491 1.00 84.31 91 GLN A N 1
ATOM 673 C CA . GLN A 1 91 ? -1.193 -8.473 -9.562 1.00 84.31 91 GLN A CA 1
ATOM 674 C C . GLN A 1 91 ? -2.514 -7.912 -9.040 1.00 84.31 91 GLN A C 1
ATOM 676 O O . GLN A 1 91 ? -3.090 -8.478 -8.117 1.00 84.31 91 GLN A O 1
ATOM 681 N N . ARG A 1 92 ? -3.004 -6.801 -9.602 1.00 83.00 92 ARG A N 1
ATOM 682 C CA . ARG A 1 92 ? -4.161 -6.074 -9.074 1.00 83.00 92 ARG A CA 1
ATOM 683 C C . ARG A 1 92 ? -5.382 -6.956 -8.830 1.00 83.00 92 ARG A C 1
ATOM 685 O O . ARG A 1 92 ? -6.018 -6.811 -7.794 1.00 83.00 92 ARG A O 1
ATOM 692 N N . ASP A 1 93 ? -5.668 -7.877 -9.741 1.00 82.56 93 ASP A N 1
ATOM 693 C CA . ASP A 1 93 ? -6.849 -8.742 -9.658 1.00 82.56 93 ASP A CA 1
ATOM 694 C C . ASP A 1 93 ? -6.721 -9.845 -8.586 1.00 82.56 93 ASP A C 1
ATOM 696 O O . ASP A 1 93 ? -7.712 -10.470 -8.212 1.00 82.56 93 ASP A O 1
ATOM 700 N N . GLN A 1 94 ? -5.517 -10.056 -8.039 1.00 81.75 94 GLN A N 1
ATOM 701 C CA . GLN A 1 94 ? -5.255 -11.006 -6.952 1.00 81.75 94 GLN A CA 1
ATOM 702 C C . GLN A 1 94 ? -5.494 -10.420 -5.554 1.00 81.75 94 GLN A C 1
ATOM 704 O O . GLN A 1 94 ? -5.445 -11.153 -4.565 1.00 81.75 94 GLN A O 1
ATOM 709 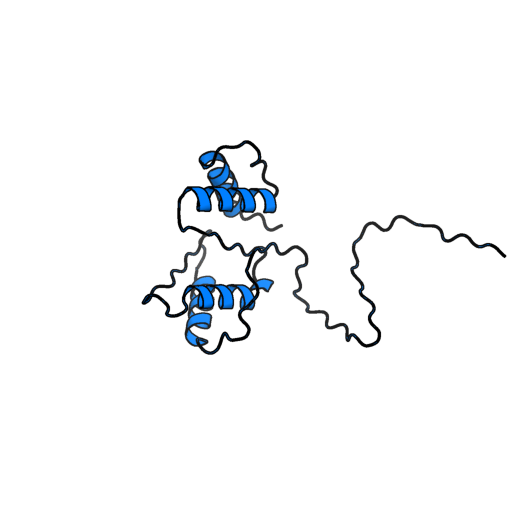N N . TYR A 1 95 ? -5.728 -9.109 -5.451 1.00 79.81 95 TYR A N 1
ATOM 710 C CA . TYR A 1 95 ? -5.911 -8.419 -4.179 1.00 79.81 95 TYR A CA 1
ATOM 711 C C . TYR A 1 95 ? -7.284 -7.751 -4.119 1.00 79.81 95 TYR A C 1
ATOM 713 O O . TYR A 1 95 ? -7.670 -7.006 -5.016 1.00 79.81 95 TYR A O 1
ATOM 721 N N . ASP A 1 96 ? -7.988 -7.940 -3.003 1.00 79.44 96 ASP A N 1
ATOM 722 C CA . ASP A 1 96 ? -9.254 -7.243 -2.738 1.00 79.44 96 ASP A CA 1
ATOM 723 C C . ASP A 1 96 ? -9.033 -5.720 -2.567 1.00 79.44 96 ASP A C 1
ATOM 725 O O . ASP A 1 96 ? -9.932 -4.907 -2.794 1.00 79.44 96 ASP A O 1
ATOM 729 N N . MET A 1 97 ? -7.812 -5.318 -2.189 1.00 82.38 97 MET A N 1
ATOM 730 C CA . MET A 1 97 ? -7.410 -3.925 -2.015 1.00 82.38 97 MET A CA 1
ATOM 731 C C . MET A 1 97 ? -5.913 -3.725 -2.282 1.00 82.38 97 MET A C 1
ATOM 733 O O . MET A 1 97 ? -5.082 -4.502 -1.812 1.00 82.38 97 MET A O 1
ATOM 737 N N . LEU A 1 98 ? -5.558 -2.629 -2.959 1.00 87.75 98 LEU A N 1
ATOM 738 C CA . LEU A 1 98 ? -4.172 -2.175 -3.118 1.00 87.75 98 LEU A CA 1
ATOM 739 C C . LEU A 1 98 ? -4.052 -0.688 -2.811 1.00 87.75 98 LEU A C 1
ATOM 741 O O . LEU A 1 98 ? -4.547 0.147 -3.562 1.00 87.75 98 LEU A O 1
ATOM 745 N N . TRP A 1 99 ? -3.340 -0.340 -1.742 1.00 90.62 99 TRP A N 1
ATOM 746 C CA . TRP A 1 99 ? -3.216 1.050 -1.313 1.00 90.62 99 TRP A CA 1
ATOM 747 C C . TRP A 1 99 ? -1.757 1.494 -1.196 1.00 90.62 99 TRP A C 1
ATOM 749 O O . TRP A 1 99 ? -0.966 0.925 -0.446 1.00 90.62 99 TRP A O 1
ATOM 759 N N . LEU A 1 100 ? -1.399 2.539 -1.936 1.00 91.12 100 LEU A N 1
ATOM 760 C CA . LEU A 1 100 ? -0.122 3.227 -1.862 1.00 91.12 100 LEU A CA 1
ATOM 761 C C . LEU A 1 100 ? -0.194 4.331 -0.804 1.00 91.12 100 LEU A C 1
ATOM 763 O O . LEU A 1 100 ? -0.936 5.297 -0.964 1.00 91.12 100 LEU A O 1
ATOM 767 N N . LEU A 1 101 ? 0.629 4.220 0.237 1.00 89.12 101 LEU A N 1
ATOM 768 C CA . LEU A 1 101 ? 0.806 5.264 1.246 1.00 89.12 101 LEU A CA 1
ATOM 769 C C . LEU A 1 101 ? 2.063 6.081 0.939 1.00 89.12 101 LEU A C 1
ATOM 771 O O . LEU A 1 101 ? 3.150 5.535 0.735 1.00 89.12 101 LEU A O 1
ATOM 775 N N . ARG A 1 102 ? 1.934 7.408 0.955 1.00 86.62 102 ARG A N 1
ATOM 776 C CA . ARG A 1 102 ? 3.085 8.319 0.957 1.00 86.62 102 ARG A CA 1
ATOM 777 C C . ARG A 1 102 ? 3.595 8.476 2.390 1.00 86.62 102 ARG A C 1
ATOM 779 O O . ARG A 1 102 ? 2.851 8.889 3.269 1.00 86.62 102 ARG A O 1
ATOM 786 N N . ALA A 1 103 ? 4.871 8.172 2.610 1.00 86.25 103 ALA A N 1
ATOM 787 C CA . ALA A 1 103 ? 5.494 8.170 3.938 1.00 86.25 103 ALA A CA 1
ATOM 788 C C . ALA A 1 103 ? 6.725 9.092 4.019 1.00 86.25 103 ALA A C 1
ATOM 790 O O . ALA A 1 103 ? 7.704 8.773 4.687 1.00 86.25 103 ALA A O 1
ATOM 791 N N . ASN A 1 104 ? 6.699 10.218 3.298 1.00 83.44 104 ASN A N 1
ATOM 792 C CA . ASN A 1 104 ? 7.820 11.166 3.261 1.00 83.44 104 ASN A CA 1
ATOM 793 C C . ASN A 1 104 ? 8.010 11.905 4.598 1.00 83.44 104 ASN A C 1
ATOM 795 O O . ASN A 1 104 ? 9.136 12.222 4.970 1.00 83.44 104 ASN A O 1
ATOM 799 N N . ASP A 1 105 ? 6.911 12.169 5.306 1.00 90.56 105 ASP A N 1
ATOM 800 C CA . ASP A 1 105 ? 6.860 12.828 6.609 1.00 90.56 105 ASP A CA 1
ATOM 801 C C . ASP A 1 105 ? 5.608 12.384 7.386 1.00 90.56 105 ASP A C 1
ATOM 803 O O . ASP A 1 105 ? 4.685 11.787 6.821 1.00 90.56 105 ASP A O 1
ATOM 807 N N . VAL A 1 106 ? 5.599 12.648 8.697 1.0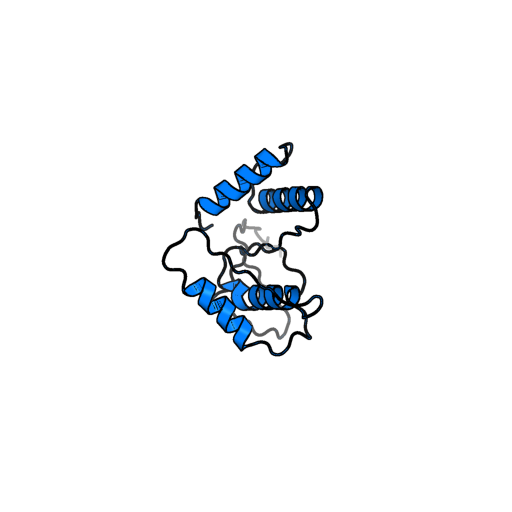0 92.50 106 VAL A N 1
ATOM 808 C CA . VAL A 1 106 ? 4.525 12.215 9.607 1.00 92.50 106 VAL A CA 1
ATOM 809 C C . VAL A 1 106 ? 3.164 12.824 9.236 1.00 92.50 106 VAL A C 1
ATOM 811 O O . VAL A 1 106 ? 2.231 12.036 9.084 1.00 92.50 106 VAL A O 1
ATOM 814 N N . PRO A 1 107 ? 3.022 14.148 8.997 1.00 92.31 107 PRO A N 1
ATOM 815 C CA . PRO A 1 107 ? 1.739 14.732 8.590 1.00 92.31 107 PRO A CA 1
ATOM 816 C C . PRO A 1 107 ? 1.174 14.150 7.289 1.00 92.31 107 PRO A C 1
ATOM 818 O O . PRO A 1 107 ? -0.031 13.914 7.174 1.00 92.31 107 PRO A O 1
ATOM 821 N N . THR A 1 108 ? 2.034 13.891 6.301 1.00 88.31 108 THR A N 1
ATOM 822 C CA . THR A 1 108 ? 1.629 13.245 5.049 1.00 88.31 108 THR A CA 1
ATOM 823 C C . THR A 1 108 ? 1.104 11.845 5.329 1.00 88.31 108 THR A C 1
ATOM 825 O O . THR A 1 108 ? 0.015 11.502 4.875 1.00 88.31 108 THR A O 1
ATOM 828 N N . LEU A 1 109 ? 1.834 11.058 6.122 1.00 90.00 109 LEU A N 1
ATOM 829 C CA . LEU A 1 109 ? 1.422 9.706 6.476 1.00 90.00 109 LEU A CA 1
ATOM 830 C C . LEU A 1 109 ? 0.109 9.695 7.278 1.00 90.00 109 LEU A C 1
ATOM 832 O O . LEU A 1 109 ? -0.750 8.859 7.010 1.00 90.00 109 LEU A O 1
ATOM 836 N N . ASP A 1 110 ? -0.080 10.630 8.215 1.00 92.75 110 ASP A N 1
ATOM 837 C CA . ASP A 1 110 ? -1.336 10.806 8.963 1.00 92.75 110 ASP A CA 1
ATOM 838 C C . ASP A 1 110 ? -2.522 11.003 8.015 1.00 92.75 110 ASP A C 1
ATOM 840 O O . ASP A 1 110 ? -3.555 10.337 8.130 1.00 92.75 110 ASP A O 1
ATOM 844 N N . ASN A 1 111 ? -2.360 11.893 7.034 1.00 91.44 111 ASN A N 1
ATOM 845 C CA . ASN A 1 111 ? -3.396 12.150 6.045 1.00 91.44 111 ASN A CA 1
ATOM 846 C C . ASN A 1 111 ? -3.659 10.928 5.148 1.00 91.44 111 ASN A C 1
ATOM 848 O O . ASN A 1 111 ? -4.812 1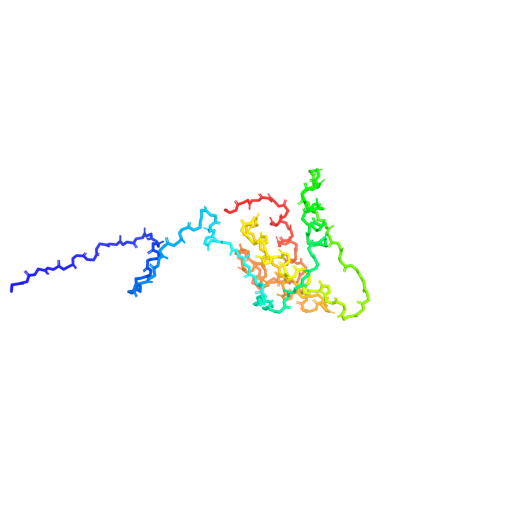0.650 4.830 1.00 91.44 111 ASN A O 1
ATOM 852 N N . GLU A 1 112 ? -2.623 10.180 4.766 1.00 90.00 112 GLU A N 1
ATOM 853 C CA . GLU A 1 112 ? -2.771 8.941 3.993 1.00 90.00 112 GLU A CA 1
ATOM 854 C C . GLU A 1 112 ? -3.553 7.865 4.761 1.00 90.00 112 GLU A C 1
ATOM 856 O O . GLU A 1 112 ? -4.444 7.234 4.192 1.00 90.00 112 GLU A O 1
ATOM 861 N N . PHE A 1 113 ? -3.303 7.705 6.066 1.00 91.88 113 PHE A N 1
ATOM 862 C CA . PHE A 1 113 ? -4.096 6.815 6.922 1.00 91.88 113 PHE A CA 1
ATOM 863 C C . PHE A 1 113 ? -5.554 7.260 7.033 1.00 91.88 113 PHE A C 1
ATOM 865 O O . PHE A 1 113 ? -6.451 6.419 6.997 1.00 91.88 113 PHE A O 1
ATOM 872 N N . ARG A 1 114 ? -5.816 8.569 7.123 1.00 94.50 114 ARG A N 1
ATOM 873 C CA . ARG A 1 114 ? -7.189 9.092 7.128 1.00 94.50 114 ARG A CA 1
ATOM 874 C C . ARG A 1 114 ? -7.918 8.771 5.823 1.00 94.50 114 ARG A C 1
ATOM 876 O O . ARG A 1 114 ? -9.043 8.286 5.873 1.00 94.50 114 ARG A O 1
ATOM 883 N N . LEU A 1 115 ? -7.282 8.997 4.671 1.00 91.19 115 LEU A N 1
ATOM 884 C CA . LEU 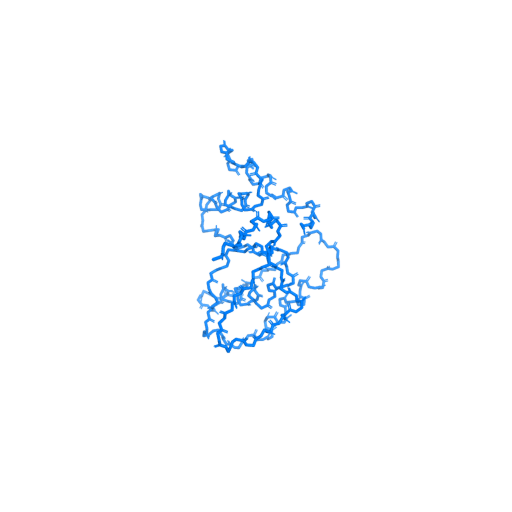A 1 115 ? -7.862 8.673 3.360 1.00 91.19 115 LEU A CA 1
ATOM 885 C C . LEU A 1 115 ? -8.135 7.171 3.215 1.00 91.19 115 LEU A C 1
ATOM 887 O O . LEU A 1 115 ? -9.192 6.785 2.721 1.00 91.19 115 LEU A O 1
ATOM 891 N N . LEU A 1 116 ? -7.213 6.331 3.692 1.00 89.62 116 LEU A N 1
ATOM 892 C CA . LEU A 1 116 ? -7.397 4.883 3.732 1.00 89.62 116 LEU A CA 1
ATOM 893 C C . LEU A 1 116 ? -8.584 4.493 4.626 1.00 89.62 116 LEU A C 1
ATOM 895 O O . LEU A 1 116 ? -9.439 3.718 4.209 1.00 89.62 116 LEU A O 1
ATOM 899 N N . GLY A 1 117 ? -8.689 5.071 5.824 1.00 90.69 117 GLY A N 1
ATOM 900 C CA . GLY A 1 117 ? -9.821 4.842 6.722 1.00 90.69 117 GLY A CA 1
ATOM 901 C C . GLY A 1 117 ? -11.163 5.247 6.110 1.00 90.69 117 GLY A C 1
ATOM 902 O O . GLY A 1 117 ? -12.130 4.498 6.214 1.00 90.69 117 GLY A O 1
ATOM 903 N N . GLU A 1 118 ? -11.221 6.383 5.412 1.00 90.50 118 GLU A N 1
ATOM 904 C CA . GLU A 1 118 ? -12.419 6.819 4.682 1.00 90.50 118 GLU A CA 1
ATOM 905 C C . GLU A 1 118 ? -12.788 5.845 3.554 1.00 90.50 118 GLU A C 1
ATOM 907 O O . GLU A 1 118 ? -13.958 5.489 3.420 1.00 90.50 118 GLU A O 1
ATOM 912 N N . ALA A 1 119 ? -11.804 5.362 2.789 1.00 85.69 119 ALA A N 1
ATOM 913 C CA . ALA A 1 119 ? -12.017 4.380 1.724 1.00 85.69 119 ALA A CA 1
ATOM 914 C C . ALA A 1 119 ? -12.485 3.013 2.258 1.00 85.69 119 ALA A C 1
ATOM 916 O O . ALA A 1 119 ? -13.301 2.340 1.625 1.00 85.69 119 ALA A O 1
ATOM 917 N N . LEU A 1 120 ? -12.026 2.628 3.452 1.00 86.25 120 LEU A N 1
ATOM 918 C CA . LEU A 1 120 ? -12.496 1.444 4.175 1.00 86.25 120 LEU A CA 1
ATOM 919 C C . LEU A 1 120 ? -13.893 1.641 4.801 1.00 86.25 120 LEU A C 1
ATOM 921 O O . LEU A 1 120 ? -14.530 0.669 5.203 1.00 86.25 120 LEU A O 1
ATOM 925 N N . GLY A 1 121 ? -14.410 2.874 4.847 1.00 88.81 121 GLY A N 1
ATOM 926 C CA . GLY A 1 121 ? -15.689 3.207 5.481 1.00 88.81 121 GLY A CA 1
ATOM 927 C C . GLY A 1 121 ? -15.622 3.275 7.011 1.00 88.81 121 GLY A C 1
ATOM 928 O O . GLY A 1 121 ? -16.643 3.115 7.679 1.00 88.81 121 GLY A O 1
ATOM 929 N N . LEU A 1 122 ? -14.433 3.493 7.575 1.00 90.50 122 LEU A N 1
ATOM 930 C CA . LEU A 1 122 ? -14.213 3.597 9.015 1.00 90.50 122 LEU A CA 1
ATOM 931 C C . LEU A 1 122 ? -14.608 4.989 9.545 1.00 90.50 122 LEU A C 1
ATOM 933 O O . LEU A 1 122 ? -14.491 5.991 8.831 1.00 90.50 122 LEU A O 1
ATOM 937 N N . PRO A 1 123 ? -15.027 5.099 10.820 1.00 93.44 123 PRO A N 1
ATOM 938 C CA . PRO A 1 123 ? -15.439 6.361 11.435 1.00 93.44 123 PRO A CA 1
ATOM 939 C C . PRO A 1 123 ? -14.235 7.232 11.848 1.00 93.44 123 PRO A C 1
ATOM 941 O O . PRO A 1 123 ? -14.049 7.552 13.019 1.00 93.44 123 PRO A O 1
ATOM 944 N N . VAL A 1 124 ? -13.403 7.627 10.881 1.00 94.06 124 VAL A N 1
ATOM 945 C CA . VAL A 1 124 ? -12.150 8.379 11.111 1.00 94.06 124 VAL A CA 1
ATOM 946 C C . VAL A 1 124 ? -12.321 9.901 11.094 1.00 94.06 124 VAL A C 1
ATOM 948 O O . VAL A 1 124 ? -11.402 10.646 11.426 1.00 94.06 124 VAL A O 1
ATOM 951 N N . ARG A 1 125 ? -13.499 10.408 10.714 1.00 91.62 125 ARG A N 1
ATOM 952 C CA . ARG A 1 125 ? -13.755 11.855 10.679 1.00 91.62 125 ARG A CA 1
ATOM 953 C C . ARG A 1 125 ? -13.774 12.438 12.090 1.00 91.62 125 ARG A C 1
ATOM 955 O O . ARG A 1 125 ? -14.517 11.965 12.943 1.00 91.62 125 ARG A O 1
ATOM 962 N N . GLY A 1 126 ? -12.989 13.494 12.303 1.00 91.75 126 GLY A N 1
ATOM 963 C CA . GLY A 1 126 ? -12.867 14.163 13.602 1.00 91.75 126 GLY A CA 1
ATOM 964 C C . GLY A 1 126 ? -12.008 13.414 14.624 1.00 91.75 126 GLY A C 1
ATOM 965 O O . GLY A 1 126 ? -11.873 13.898 15.742 1.00 91.75 126 GLY A O 1
ATOM 966 N N . GLN A 1 127 ? -11.425 12.272 14.247 1.00 94.69 127 GLN A N 1
ATOM 967 C CA . GLN A 1 127 ? -10.465 11.552 15.077 1.00 94.69 127 GLN A CA 1
ATOM 968 C C . GLN A 1 127 ? -9.068 12.153 14.926 1.00 94.69 127 GLN A C 1
ATOM 970 O O . GLN A 1 127 ? -8.715 12.692 13.872 1.00 94.69 127 GLN A O 1
ATOM 975 N N . ASP A 1 128 ? -8.257 12.030 15.972 1.00 96.81 128 ASP A N 1
ATOM 976 C CA . ASP A 1 128 ? -6.829 12.314 15.887 1.00 96.81 128 ASP A CA 1
ATOM 977 C C . ASP A 1 128 ? -6.087 11.243 15.056 1.00 96.81 128 ASP A C 1
ATOM 979 O O . ASP A 1 128 ? -6.637 10.206 14.656 1.00 96.81 128 ASP A O 1
ATOM 983 N N . ALA A 1 129 ? -4.812 11.508 14.771 1.00 93.88 129 ALA A N 1
ATOM 984 C CA . ALA A 1 129 ? -3.984 10.652 13.930 1.00 93.88 129 ALA A CA 1
ATOM 985 C C . ALA A 1 129 ? -3.691 9.268 14.540 1.00 93.88 129 ALA A C 1
ATOM 987 O O . ALA A 1 129 ? -3.604 8.279 13.809 1.00 93.88 129 ALA A O 1
ATOM 988 N N . GLU A 1 130 ? -3.530 9.172 15.860 1.00 95.62 130 GLU A N 1
ATOM 989 C CA . GLU A 1 130 ? -3.219 7.918 16.553 1.00 95.62 130 GLU A CA 1
ATOM 990 C C . GLU A 1 130 ? -4.437 6.989 16.565 1.00 95.62 130 GLU A C 1
ATOM 992 O O . GLU A 1 130 ? -4.344 5.815 16.183 1.00 95.62 130 GLU A O 1
ATOM 997 N N . THR A 1 131 ? -5.605 7.545 16.890 1.00 96.75 131 THR A N 1
ATOM 998 C CA . THR A 1 131 ? -6.890 6.844 16.834 1.00 96.75 131 THR A CA 1
ATOM 999 C C . THR A 1 131 ? -7.187 6.368 15.411 1.00 96.75 131 THR A C 1
ATOM 1001 O O . THR A 1 131 ? -7.529 5.202 15.199 1.00 96.75 131 THR A O 1
ATOM 1004 N N . THR A 1 132 ? -6.975 7.230 14.411 1.00 96.00 132 THR A N 1
ATOM 1005 C CA . THR A 1 132 ? -7.162 6.888 12.991 1.00 96.00 132 THR A CA 1
ATOM 1006 C C . THR A 1 132 ? -6.283 5.710 12.564 1.00 96.00 132 THR A C 1
ATOM 1008 O O . THR A 1 132 ? -6.787 4.752 11.974 1.00 96.00 132 THR A O 1
ATOM 1011 N N . ARG A 1 133 ? -4.983 5.732 12.892 1.00 93.81 133 ARG A N 1
ATOM 1012 C CA . ARG A 1 133 ? -4.061 4.623 12.584 1.00 93.81 133 ARG A CA 1
ATOM 1013 C C . ARG A 1 133 ? -4.500 3.320 13.233 1.00 93.81 133 ARG A C 1
ATOM 1015 O O . ARG A 1 133 ? -4.501 2.286 12.572 1.00 93.81 133 ARG A O 1
ATOM 1022 N N . THR A 1 134 ? -4.876 3.375 14.506 1.00 94.44 134 THR A N 1
ATOM 1023 C CA . THR A 1 134 ? -5.284 2.190 15.268 1.00 94.44 134 THR A CA 1
ATOM 1024 C C . THR A 1 134 ? -6.520 1.540 14.654 1.00 94.44 134 THR A C 1
ATOM 1026 O O . THR A 1 134 ? -6.533 0.327 14.453 1.00 94.44 134 THR A O 1
ATOM 1029 N N . LEU A 1 135 ? -7.528 2.338 14.285 1.00 93.25 135 LEU A N 1
ATOM 1030 C CA . LEU A 1 135 ? -8.731 1.846 13.608 1.00 93.25 135 LEU A CA 1
ATOM 1031 C C . LEU A 1 135 ? -8.398 1.169 12.275 1.00 93.25 135 LEU A C 1
ATOM 1033 O O . LEU A 1 135 ? -8.856 0.057 12.025 1.00 93.25 135 LEU A O 1
ATOM 1037 N N . VAL A 1 136 ? -7.571 1.812 11.444 1.00 90.00 136 VAL A N 1
ATOM 1038 C CA . VAL A 1 136 ? -7.176 1.269 10.136 1.00 90.00 136 VAL A CA 1
ATOM 1039 C C . VAL A 1 136 ? -6.388 -0.031 10.284 1.00 90.00 136 VAL A C 1
ATOM 1041 O O . VAL A 1 136 ? -6.715 -1.022 9.638 1.00 90.00 136 VAL A O 1
ATOM 1044 N N . LEU A 1 137 ? -5.364 -0.058 11.140 1.00 90.06 137 LEU A N 1
ATOM 1045 C CA . LEU A 1 137 ? -4.531 -1.248 11.329 1.00 90.06 137 LEU A CA 1
ATOM 1046 C C . LEU A 1 137 ? -5.329 -2.412 11.929 1.00 90.06 137 LEU A C 1
ATOM 1048 O O . LEU A 1 137 ? -5.146 -3.551 11.504 1.00 90.06 137 LEU A O 1
ATOM 1052 N N . SER A 1 138 ? -6.236 -2.128 12.867 1.00 88.00 138 SER A N 1
ATOM 1053 C CA . SER A 1 138 ? -7.142 -3.128 13.439 1.00 88.00 138 SER A CA 1
ATOM 1054 C C . SER A 1 138 ? -8.041 -3.746 12.365 1.00 88.00 138 SER A C 1
ATOM 1056 O O . SER A 1 138 ? -8.095 -4.972 12.248 1.00 88.00 138 SER A O 1
ATOM 1058 N N . GLU A 1 139 ? -8.663 -2.919 11.517 1.00 86.31 139 GLU A N 1
ATOM 1059 C CA . GLU A 1 139 ? -9.508 -3.393 10.416 1.00 86.31 139 GLU A CA 1
ATOM 1060 C C . GLU A 1 139 ? -8.724 -4.294 9.451 1.00 86.31 139 GLU A C 1
ATOM 1062 O O . GLU A 1 139 ? -9.150 -5.418 9.182 1.00 86.31 139 GLU A O 1
ATOM 1067 N N . LEU A 1 140 ? -7.537 -3.858 9.010 1.00 83.88 140 LEU A N 1
ATOM 1068 C CA . LEU A 1 140 ? -6.682 -4.634 8.103 1.00 83.88 140 LEU A CA 1
ATOM 1069 C C . LEU A 1 140 ? -6.201 -5.952 8.728 1.00 83.88 140 LEU A C 1
ATOM 1071 O O . LEU A 1 140 ? -6.066 -6.955 8.030 1.00 83.88 140 LEU A O 1
ATOM 1075 N N . SER A 1 141 ? -5.977 -5.974 10.044 1.00 80.25 141 SER A N 1
ATOM 1076 C CA . SER A 1 141 ? -5.575 -7.184 10.769 1.00 80.25 141 SER A CA 1
ATOM 1077 C C . SER A 1 141 ? -6.714 -8.193 10.957 1.00 80.25 141 SER A C 1
ATOM 1079 O O . SER A 1 141 ? -6.460 -9.380 11.150 1.00 80.25 141 SER A O 1
ATOM 1081 N N . SER A 1 142 ? -7.970 -7.736 10.891 1.00 74.44 142 SER A N 1
ATOM 1082 C CA . SER A 1 142 ? -9.150 -8.561 11.172 1.00 74.44 142 SER A CA 1
ATOM 1083 C C . SER A 1 142 ? -9.491 -9.552 10.052 1.00 74.44 142 SER A C 1
ATOM 1085 O O . SER A 1 142 ? -10.328 -10.434 10.248 1.00 74.44 142 SER A O 1
ATOM 1087 N N . GLY A 1 143 ? -8.846 -9.430 8.884 1.00 62.53 143 GLY A N 1
ATOM 1088 C CA . GLY A 1 143 ? -8.963 -10.376 7.771 1.00 62.53 143 GLY A CA 1
ATOM 1089 C C . GLY A 1 143 ? -10.362 -10.474 7.156 1.00 62.53 143 GLY A C 1
A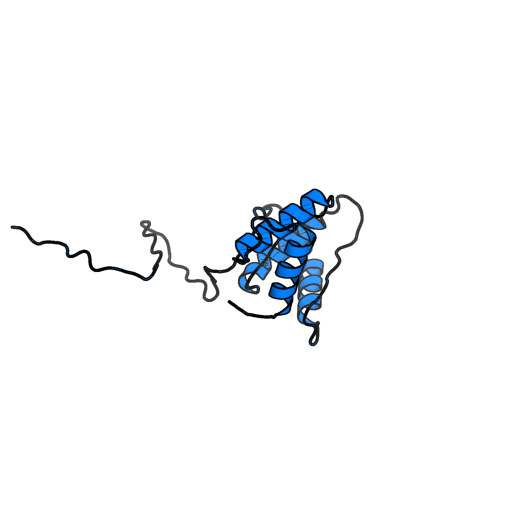TOM 1090 O O . GLY A 1 143 ? -10.633 -11.423 6.417 1.00 62.53 143 GLY A O 1
ATOM 1091 N N . LYS A 1 144 ? -11.267 -9.529 7.449 1.00 57.41 144 LYS A N 1
ATOM 1092 C CA . LYS A 1 144 ? -12.590 -9.485 6.822 1.00 57.41 144 LYS A CA 1
ATOM 1093 C C . LYS A 1 144 ? -12.434 -9.195 5.333 1.00 57.41 144 LYS A C 1
ATOM 1095 O O . LYS A 1 144 ? -12.252 -8.051 4.926 1.00 57.41 144 LYS A O 1
ATOM 1100 N N . LYS A 1 145 ? -12.529 -10.248 4.522 1.00 50.62 145 LYS A N 1
ATOM 1101 C CA . LYS A 1 145 ? -12.782 -10.111 3.088 1.00 50.62 145 LYS A CA 1
ATOM 1102 C C . LYS A 1 145 ? -14.137 -9.428 2.909 1.00 50.62 145 LYS A C 1
ATOM 1104 O O . LYS A 1 145 ? -15.111 -9.850 3.538 1.00 50.62 145 LYS A O 1
ATOM 1109 N N . ARG A 1 146 ? -14.158 -8.351 2.127 1.00 47.84 146 ARG A N 1
ATOM 1110 C CA . ARG A 1 146 ? -15.397 -7.705 1.690 1.00 47.84 146 ARG A CA 1
ATOM 1111 C C . ARG A 1 146 ? -16.051 -8.507 0.576 1.00 47.84 146 ARG A C 1
ATOM 1113 O O . ARG A 1 146 ? -15.301 -9.131 -0.207 1.00 47.84 146 ARG A O 1
#

pLDDT: mean 73.35, std 22.32, range [26.48, 96.81]